Protein AF-A0A9Q0KI41-F1 (afdb_monomer)

Radius of gyration: 15.78 Å; Cα contacts (8 Å, |Δi|>4): 178; chains: 1; bounding box: 39×30×42 Å

Foldseek 3Di:
DCPDDDVVLLVVLLVLLVVLLVVLVPDPVLVVVVCVCPPPVNVVVLCVLQDPHQAAEEEEDALDDSSPDNSSSNLLSSLLVCVVVDVRHDAYEYEDPDDDVSVCVSCVVSRHHYDPDDCLLQDDCPHHYHYHYPHDDPVSVVSVD

Mean predicted aligned error: 4.42 Å

Organism: NCBI:txid273540

Secondary structure (DSSP, 8-state):
---S--HHHHHHHHHHHHHHHHHHTTSHHHHHHHHHHHSHHHHHHHHHHHTT-S-EEEEE-----TTT-HHHHHHHHHHHHHHHH-TTEEEEEE--SS--HHHHHHHHHTTEEEPSS--TT----SS-EEEE-TT--HHHHHTT-

Structure (mmCIF, N/CA/C/O backbone):
data_AF-A0A9Q0KI41-F1
#
_entry.id   AF-A0A9Q0KI41-F1
#
loop_
_atom_site.group_PDB
_atom_site.id
_atom_site.type_symbol
_atom_site.label_atom_id
_atom_site.label_alt_id
_atom_site.label_comp_id
_atom_site.label_asym_id
_atom_site.label_entity_id
_atom_site.label_seq_id
_atom_site.pdbx_PDB_ins_code
_atom_site.Cartn_x
_atom_site.Cartn_y
_atom_site.Cartn_z
_atom_site.occupancy
_atom_site.B_iso_or_equiv
_atom_site.auth_seq_id
_atom_site.auth_comp_id
_atom_site.auth_asym_id
_atom_site.auth_atom_id
_atom_site.pdbx_PDB_model_num
ATOM 1 N N . MET A 1 1 ? 5.006 -11.503 -24.859 1.00 42.69 1 MET A N 1
ATOM 2 C CA . MET A 1 1 ? 4.956 -12.619 -23.896 1.00 42.69 1 MET A CA 1
ATOM 3 C C . MET A 1 1 ? 6.276 -12.562 -23.140 1.00 42.69 1 MET A C 1
ATOM 5 O O . MET A 1 1 ? 7.266 -13.066 -23.650 1.00 42.69 1 MET A O 1
ATOM 9 N N . ASP A 1 2 ? 6.337 -11.828 -22.025 1.00 50.66 2 ASP A N 1
ATOM 10 C CA . ASP A 1 2 ? 7.549 -11.756 -21.188 1.00 50.66 2 ASP A CA 1
ATOM 11 C C . ASP A 1 2 ? 7.635 -13.045 -20.368 1.00 50.66 2 ASP A C 1
ATOM 13 O O . ASP A 1 2 ? 7.148 -13.127 -19.240 1.00 50.66 2 ASP A O 1
ATOM 17 N N . LEU A 1 3 ? 8.153 -14.096 -21.008 1.00 55.47 3 LEU A N 1
ATOM 18 C CA . LEU A 1 3 ? 8.114 -15.455 -20.469 1.00 55.47 3 LEU A CA 1
ATOM 19 C C . LEU A 1 3 ? 9.207 -15.732 -19.428 1.00 55.47 3 LEU A C 1
ATOM 21 O O . LEU A 1 3 ? 9.115 -16.719 -18.708 1.00 55.47 3 LEU A O 1
ATOM 25 N N . GLU A 1 4 ? 10.203 -14.857 -19.291 1.00 59.31 4 GLU A N 1
ATOM 26 C CA . GLU A 1 4 ? 11.257 -15.018 -18.294 1.00 59.31 4 GLU A CA 1
ATOM 27 C C . GLU A 1 4 ? 11.473 -13.731 -17.509 1.00 59.31 4 GLU A C 1
ATOM 29 O O . GLU A 1 4 ? 11.721 -12.650 -18.044 1.00 59.31 4 GLU A O 1
ATOM 34 N N . THR A 1 5 ? 11.353 -13.858 -16.194 1.00 65.31 5 THR A N 1
ATOM 35 C CA . THR A 1 5 ? 11.675 -12.786 -15.261 1.00 65.31 5 THR A CA 1
ATOM 36 C C . THR A 1 5 ? 13.188 -12.688 -15.165 1.00 65.31 5 THR A C 1
ATOM 38 O O . THR A 1 5 ? 13.827 -13.654 -14.763 1.00 65.31 5 THR A O 1
ATOM 41 N N . ASP A 1 6 ? 13.763 -11.536 -15.510 1.00 83.25 6 ASP A N 1
ATOM 42 C CA . ASP A 1 6 ? 15.186 -11.273 -15.290 1.00 83.25 6 ASP A CA 1
ATOM 43 C C . ASP A 1 6 ? 15.428 -11.088 -13.778 1.00 83.25 6 ASP A C 1
ATOM 45 O O . ASP A 1 6 ? 15.015 -10.060 -13.220 1.00 83.25 6 ASP A O 1
ATOM 49 N N . PRO A 1 7 ? 16.116 -12.025 -13.092 1.00 88.31 7 PRO A N 1
ATOM 50 C CA . PRO A 1 7 ? 16.340 -11.934 -11.650 1.00 88.31 7 PRO A CA 1
ATOM 51 C C . PRO A 1 7 ? 17.100 -10.662 -11.252 1.00 88.31 7 PRO A C 1
ATOM 53 O O . PRO A 1 7 ? 16.939 -10.150 -10.142 1.00 88.31 7 PRO A O 1
ATOM 56 N N . LYS A 1 8 ? 17.910 -10.100 -12.163 1.00 90.94 8 LYS A N 1
ATOM 57 C CA . LYS A 1 8 ? 18.613 -8.835 -11.925 1.00 90.94 8 LYS A CA 1
ATOM 58 C C . LYS A 1 8 ? 17.643 -7.658 -11.914 1.00 90.94 8 LYS A C 1
ATOM 60 O O . LYS A 1 8 ? 17.807 -6.758 -11.087 1.00 90.94 8 LYS A O 1
ATOM 65 N N . LYS A 1 9 ? 16.632 -7.648 -12.794 1.00 91.44 9 LYS A N 1
ATOM 66 C CA . LYS A 1 9 ? 15.581 -6.615 -12.789 1.00 91.44 9 LYS A CA 1
ATOM 67 C C . LYS A 1 9 ? 14.740 -6.699 -11.525 1.00 91.44 9 LYS A C 1
ATOM 69 O O . LYS A 1 9 ? 14.539 -5.669 -10.883 1.00 91.44 9 LYS A O 1
ATOM 74 N N . GLU A 1 10 ? 14.328 -7.905 -11.140 1.00 93.94 10 GLU A N 1
ATOM 75 C CA . GLU A 1 10 ? 13.566 -8.148 -9.910 1.00 93.94 10 GLU A CA 1
ATOM 76 C C . GLU A 1 10 ? 14.335 -7.634 -8.685 1.00 93.94 10 GLU A C 1
ATOM 78 O O . GLU A 1 10 ? 13.849 -6.762 -7.964 1.00 93.94 10 GLU A O 1
ATOM 83 N N . SER A 1 11 ? 15.595 -8.055 -8.526 1.00 96.19 11 SER A N 1
ATOM 84 C CA . SER A 1 11 ? 16.463 -7.609 -7.431 1.00 96.19 11 SER A CA 1
ATOM 85 C C . SER A 1 11 ? 16.648 -6.086 -7.415 1.00 96.19 11 SER A C 1
ATOM 87 O O . SER A 1 11 ? 16.494 -5.438 -6.375 1.00 96.19 11 SER A O 1
ATOM 89 N N . LYS A 1 12 ? 16.910 -5.469 -8.575 1.00 96.69 12 LYS A N 1
ATOM 90 C CA . LYS A 1 12 ? 17.059 -4.010 -8.689 1.00 96.69 12 LYS A CA 1
ATOM 91 C C . LYS A 1 12 ? 15.776 -3.278 -8.296 1.00 96.69 12 LYS A C 1
ATOM 93 O O . LYS A 1 12 ? 15.843 -2.246 -7.626 1.00 96.69 12 LYS A O 1
ATOM 98 N N . LEU A 1 13 ? 14.616 -3.787 -8.703 1.00 96.88 13 LEU A N 1
ATOM 99 C CA . LEU A 1 13 ? 13.324 -3.206 -8.359 1.00 96.88 13 LEU A CA 1
ATOM 100 C C . LEU A 1 13 ? 13.023 -3.359 -6.862 1.00 96.88 13 LEU A C 1
ATOM 102 O O . LEU A 1 13 ? 12.651 -2.372 -6.226 1.00 96.88 13 LEU A O 1
ATOM 106 N N . MET A 1 14 ? 13.292 -4.525 -6.268 1.00 97.62 14 MET A N 1
ATOM 107 C CA . MET A 1 14 ? 13.199 -4.723 -4.816 1.00 97.62 14 MET A CA 1
ATOM 108 C C . MET A 1 14 ? 14.048 -3.703 -4.051 1.00 97.62 14 MET A C 1
ATOM 110 O O . MET A 1 14 ? 13.552 -3.068 -3.120 1.00 97.62 14 MET A O 1
ATOM 114 N N . GLN A 1 15 ? 15.303 -3.482 -4.464 1.00 98.25 15 GLN A N 1
ATOM 115 C CA . GLN A 1 15 ? 16.178 -2.492 -3.825 1.00 98.25 15 GLN A CA 1
ATOM 116 C C . GLN A 1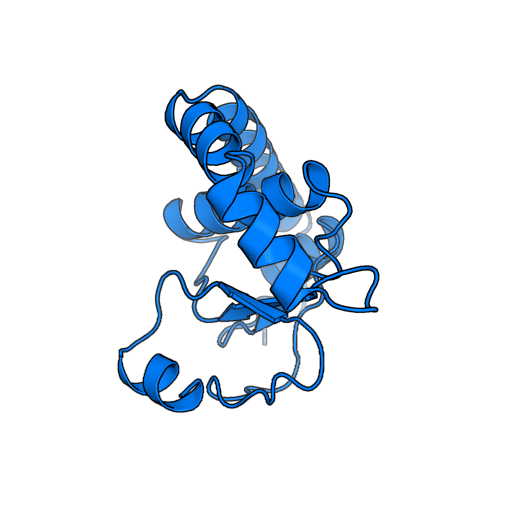 15 ? 15.621 -1.069 -3.928 1.00 98.25 15 GLN A C 1
ATOM 118 O O . GLN A 1 15 ? 15.657 -0.324 -2.947 1.00 98.25 15 GLN A O 1
ATOM 123 N N . LYS A 1 16 ? 15.044 -0.695 -5.079 1.00 98.31 16 LYS A N 1
ATOM 124 C CA . LYS A 1 16 ? 14.366 0.600 -5.231 1.00 98.31 16 LYS A CA 1
ATOM 125 C C . LYS A 1 16 ? 13.203 0.747 -4.243 1.00 98.31 16 LYS A C 1
ATOM 127 O O . LYS A 1 16 ? 13.115 1.783 -3.591 1.00 98.31 16 LYS A O 1
ATOM 132 N N . ILE A 1 17 ? 12.352 -0.273 -4.084 1.00 98.38 17 ILE A N 1
ATOM 133 C CA . ILE A 1 17 ? 11.244 -0.234 -3.110 1.00 98.38 17 ILE A CA 1
ATOM 134 C C . ILE A 1 17 ? 11.772 -0.144 -1.675 1.00 98.38 17 ILE A C 1
ATOM 136 O O . ILE A 1 17 ? 11.314 0.693 -0.902 1.00 98.38 17 ILE A O 1
ATOM 140 N N . LEU A 1 18 ? 12.774 -0.949 -1.308 1.00 98.56 18 LEU A N 1
ATOM 141 C CA . LEU A 1 18 ? 13.380 -0.897 0.027 1.00 98.56 18 LEU A CA 1
ATOM 142 C C . LEU A 1 18 ? 13.973 0.483 0.336 1.00 98.56 18 LEU A C 1
ATOM 144 O O . LEU A 1 18 ? 13.847 0.972 1.462 1.00 98.56 18 LEU A O 1
ATOM 148 N N . MET A 1 19 ? 14.586 1.127 -0.658 1.00 98.50 19 MET A N 1
ATOM 149 C CA . MET A 1 19 ? 15.086 2.492 -0.540 1.00 98.50 19 MET A CA 1
ATOM 150 C C . MET A 1 19 ? 13.943 3.497 -0.351 1.00 98.50 19 MET A C 1
ATOM 152 O O . MET A 1 19 ? 14.018 4.312 0.568 1.00 98.50 19 MET A O 1
ATOM 156 N N . CYS A 1 20 ? 12.861 3.400 -1.132 1.00 98.50 20 CYS A N 1
ATOM 157 C CA . CYS A 1 20 ? 11.663 4.224 -0.949 1.00 98.50 20 CYS A CA 1
ATOM 158 C C . CYS A 1 20 ? 11.067 4.057 0.460 1.00 98.50 20 CYS A C 1
ATOM 160 O O . CYS A 1 20 ? 10.842 5.055 1.137 1.00 98.50 20 CYS A O 1
ATOM 162 N N . ILE A 1 21 ? 10.902 2.825 0.954 1.00 98.62 21 ILE A N 1
ATOM 163 C CA . ILE A 1 21 ? 10.436 2.529 2.322 1.00 98.62 21 ILE A CA 1
ATOM 164 C C . ILE A 1 21 ? 11.343 3.190 3.368 1.00 98.62 21 ILE A C 1
ATOM 166 O O . ILE A 1 21 ? 10.856 3.818 4.311 1.00 98.62 21 ILE A O 1
ATOM 170 N N . ARG A 1 22 ? 12.667 3.040 3.227 1.00 98.50 22 ARG A N 1
ATOM 171 C CA . ARG A 1 22 ? 13.648 3.592 4.172 1.00 98.50 22 ARG A CA 1
ATOM 172 C C . ARG A 1 22 ? 13.618 5.116 4.188 1.00 98.50 22 ARG A C 1
ATOM 174 O O . ARG A 1 22 ? 13.674 5.700 5.266 1.00 98.50 22 ARG A O 1
ATOM 181 N N . ASN A 1 23 ? 13.555 5.739 3.017 1.00 98.19 23 ASN A N 1
ATOM 182 C CA . ASN A 1 23 ? 13.553 7.190 2.886 1.00 98.19 23 ASN A CA 1
ATOM 183 C C . ASN A 1 23 ? 12.235 7.770 3.392 1.00 98.19 23 ASN A C 1
ATOM 185 O O . ASN A 1 23 ? 12.259 8.670 4.225 1.00 98.19 23 ASN A O 1
ATOM 189 N N . LEU A 1 24 ? 11.100 7.192 2.985 1.00 98.00 24 LEU A N 1
ATOM 190 C CA . LEU A 1 24 ? 9.770 7.636 3.394 1.00 98.00 24 LEU A CA 1
ATOM 191 C C . LEU A 1 24 ? 9.613 7.607 4.918 1.00 98.00 24 LEU A C 1
ATOM 193 O O . LEU A 1 24 ? 9.172 8.597 5.493 1.00 98.00 24 LEU A O 1
ATOM 197 N N . LYS A 1 25 ? 10.091 6.547 5.586 1.00 97.56 25 LYS A N 1
ATOM 198 C CA . LYS A 1 25 ? 10.114 6.449 7.058 1.00 97.56 25 LYS A CA 1
ATOM 199 C C . LYS A 1 25 ? 10.807 7.618 7.763 1.00 97.56 25 LYS A C 1
ATOM 201 O O . LYS A 1 25 ? 10.501 7.865 8.920 1.00 97.56 25 LYS A O 1
ATOM 206 N N . LYS A 1 26 ? 11.759 8.289 7.112 1.00 97.75 26 LYS A N 1
ATOM 207 C CA . LYS A 1 26 ? 12.519 9.411 7.687 1.00 97.75 26 LYS A CA 1
ATOM 208 C C . LYS A 1 26 ? 11.876 10.771 7.418 1.00 97.75 26 LYS A C 1
ATOM 210 O O . LYS A 1 26 ? 12.312 11.760 7.992 1.00 97.75 26 LYS A O 1
ATOM 215 N N . THR A 1 27 ? 10.886 10.838 6.532 1.00 98.31 27 THR A N 1
ATOM 216 C CA . THR A 1 27 ? 10.257 12.107 6.146 1.00 98.31 27 THR A CA 1
ATOM 217 C C . THR A 1 27 ? 9.341 12.629 7.243 1.00 98.31 27 THR A C 1
ATOM 219 O O . THR A 1 27 ? 8.667 11.852 7.918 1.00 98.31 27 THR A O 1
ATOM 222 N N . GLU A 1 28 ? 9.254 13.950 7.386 1.00 98.31 28 GLU A N 1
ATOM 223 C CA . GLU A 1 28 ? 8.247 14.584 8.242 1.00 98.31 28 GLU A CA 1
ATOM 224 C C . GLU A 1 28 ? 6.830 14.197 7.805 1.00 98.31 28 GLU A C 1
ATOM 226 O O . GLU A 1 28 ? 6.007 13.845 8.643 1.00 98.31 28 GLU A O 1
ATOM 231 N N . PHE A 1 29 ? 6.587 14.134 6.490 1.00 97.62 29 PHE A N 1
ATOM 232 C CA . PHE A 1 29 ? 5.324 13.672 5.915 1.00 97.62 29 PHE A CA 1
ATOM 233 C C . PHE A 1 29 ? 4.841 12.356 6.536 1.00 97.62 29 PHE A C 1
ATOM 235 O O . PHE A 1 29 ? 3.702 12.276 6.983 1.00 97.62 29 PHE A O 1
ATOM 242 N N . TYR A 1 30 ? 5.699 11.332 6.600 1.00 97.94 30 TYR A N 1
ATOM 243 C CA . TYR A 1 30 ? 5.311 10.033 7.148 1.00 97.94 30 TYR A CA 1
ATOM 244 C C . TYR A 1 30 ? 4.966 10.114 8.639 1.00 97.94 30 TYR A C 1
ATOM 246 O O . TYR A 1 30 ? 3.972 9.534 9.067 1.00 97.94 30 TYR A O 1
ATOM 254 N N . HIS A 1 31 ? 5.744 10.858 9.428 1.00 98.00 31 HIS A N 1
ATOM 255 C CA . HIS A 1 31 ? 5.470 11.032 10.855 1.00 98.00 31 HIS A CA 1
ATOM 256 C C . HIS A 1 31 ? 4.164 11.799 11.091 1.00 98.00 31 HIS A C 1
ATOM 258 O O . HIS A 1 31 ? 3.328 11.360 11.879 1.00 98.00 31 HIS A O 1
ATOM 264 N N . THR A 1 32 ? 3.946 12.891 10.358 1.00 98.25 32 THR A N 1
ATOM 265 C CA . THR A 1 32 ? 2.708 13.676 10.408 1.00 98.25 32 THR A CA 1
ATOM 266 C C . THR A 1 32 ? 1.506 12.840 9.984 1.00 98.25 32 THR A C 1
ATOM 268 O O . THR A 1 32 ? 0.490 12.840 10.677 1.00 98.25 32 THR A O 1
ATOM 271 N N . PHE A 1 33 ? 1.635 12.058 8.912 1.00 96.94 33 PHE A N 1
ATOM 272 C CA . PHE A 1 33 ? 0.602 11.130 8.461 1.00 96.94 33 PHE A CA 1
ATOM 273 C C . PHE A 1 33 ? 0.236 10.117 9.557 1.00 96.94 33 PHE A C 1
ATOM 275 O O . PHE A 1 33 ? -0.941 9.930 9.859 1.00 96.94 33 PHE A O 1
ATOM 282 N N . LEU A 1 34 ? 1.226 9.496 10.210 1.00 97.06 34 LEU A N 1
ATOM 283 C CA . LEU A 1 34 ? 0.963 8.564 11.309 1.00 97.06 34 LEU A CA 1
ATOM 284 C C . LEU A 1 34 ? 0.254 9.240 12.485 1.00 97.06 34 LEU A C 1
ATOM 286 O O . LEU A 1 34 ? -0.717 8.686 12.997 1.00 97.06 34 LEU A O 1
ATOM 290 N N . ASN A 1 35 ? 0.697 10.436 12.874 1.00 97.00 35 ASN A N 1
ATOM 291 C CA . ASN A 1 35 ? 0.076 11.195 13.957 1.00 97.00 35 ASN A CA 1
ATOM 292 C C . ASN A 1 35 ? -1.393 11.518 13.650 1.00 97.00 35 ASN A C 1
ATOM 294 O O . ASN A 1 35 ? -2.240 11.402 14.530 1.00 97.00 35 ASN A O 1
ATOM 298 N N . GLN A 1 36 ? -1.710 11.865 12.400 1.00 96.56 36 GLN A N 1
ATOM 299 C CA . GLN A 1 36 ? -3.082 12.133 11.965 1.00 96.56 36 GLN A CA 1
ATOM 300 C C . GLN A 1 36 ? -3.958 10.878 11.998 1.00 96.56 36 GLN A C 1
ATOM 302 O O . GLN A 1 36 ? -5.067 10.927 12.521 1.00 96.56 36 GLN A O 1
ATOM 307 N N . ILE A 1 37 ? -3.460 9.741 11.504 1.00 95.31 37 ILE A N 1
ATOM 308 C CA . ILE A 1 37 ? -4.193 8.464 11.548 1.00 95.31 37 ILE A CA 1
ATOM 309 C C . ILE A 1 37 ? -4.426 7.998 12.993 1.00 95.31 37 ILE A C 1
ATOM 311 O O . ILE A 1 37 ? -5.451 7.389 13.296 1.00 95.31 37 ILE A O 1
ATOM 315 N N . GLN A 1 38 ? -3.488 8.289 13.895 1.00 95.06 38 GLN A N 1
ATOM 316 C CA . GLN A 1 38 ? -3.586 7.949 15.315 1.00 95.06 38 GLN A CA 1
ATOM 317 C C . GLN A 1 38 ? -4.371 8.970 16.146 1.00 95.06 38 GLN A C 1
ATOM 319 O O . GLN A 1 38 ? -4.638 8.693 17.318 1.00 95.06 38 GLN A O 1
ATOM 324 N N . ALA A 1 39 ? -4.749 10.116 15.573 1.00 96.94 39 ALA A N 1
ATOM 325 C CA . ALA A 1 39 ? -5.548 11.112 16.269 1.00 96.94 39 ALA A CA 1
ATOM 326 C C . ALA A 1 39 ? -6.875 10.477 16.730 1.00 96.94 39 ALA A C 1
ATOM 328 O O . ALA A 1 39 ? -7.490 9.761 15.932 1.00 96.94 39 ALA A O 1
ATOM 329 N N . PRO A 1 40 ? -7.330 10.707 17.980 1.00 95.25 40 PRO A N 1
ATOM 330 C CA . PRO A 1 40 ? -8.466 9.986 18.561 1.00 95.25 40 PRO A CA 1
ATOM 331 C C . PRO A 1 40 ? -9.700 9.960 17.658 1.00 95.25 40 PRO A C 1
ATOM 333 O O . PRO A 1 40 ? -10.243 8.896 17.389 1.00 95.25 40 PRO A O 1
ATOM 336 N N . GLN A 1 41 ? -10.057 11.104 17.072 1.00 95.12 41 GLN A N 1
ATOM 337 C CA . GLN A 1 41 ? -11.196 11.222 16.169 1.00 95.12 41 GLN A CA 1
ATOM 338 C C . GLN A 1 41 ? -11.072 10.320 14.931 1.00 95.12 41 GLN A C 1
ATOM 340 O O . GLN A 1 41 ? -12.034 9.659 14.550 1.00 95.12 41 GLN A O 1
ATOM 345 N N . ILE A 1 42 ? -9.883 10.234 14.328 1.00 94.19 42 ILE A N 1
ATOM 346 C CA . ILE A 1 42 ? -9.638 9.412 13.138 1.00 94.19 42 ILE A CA 1
ATOM 347 C C . ILE A 1 42 ? -9.580 7.928 13.514 1.00 94.19 42 ILE A C 1
ATOM 349 O O . ILE A 1 42 ? -10.187 7.084 12.852 1.00 94.19 42 ILE A O 1
ATOM 353 N N . LYS A 1 43 ? -8.911 7.605 14.623 1.00 93.62 43 LYS A N 1
ATOM 354 C CA . LYS A 1 43 ? -8.839 6.244 15.160 1.00 93.62 43 LYS A CA 1
ATOM 355 C C . LYS A 1 43 ? -10.224 5.692 15.521 1.00 93.62 43 LYS A C 1
ATOM 357 O O . LYS A 1 43 ? -10.496 4.517 15.267 1.00 93.62 43 LYS A O 1
ATOM 362 N N . ASP A 1 44 ? -11.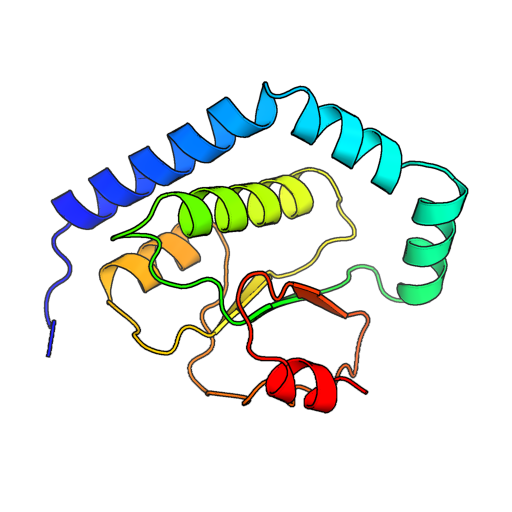108 6.523 16.063 1.00 94.50 44 ASP A N 1
ATOM 363 C CA . ASP A 1 44 ? -12.479 6.136 16.398 1.00 94.50 44 ASP A CA 1
ATOM 364 C C . ASP A 1 44 ? -13.313 5.859 15.144 1.00 94.50 44 ASP A C 1
ATOM 366 O O . ASP A 1 44 ? -14.156 4.961 15.155 1.00 94.50 44 ASP A O 1
ATOM 370 N N . HIS A 1 45 ? -13.073 6.583 14.045 1.00 94.81 45 HIS A N 1
ATOM 371 C CA . HIS A 1 45 ? -13.693 6.267 12.756 1.00 94.81 45 HIS A CA 1
ATOM 372 C C . HIS A 1 45 ? -13.238 4.904 12.234 1.00 94.81 45 HIS A C 1
ATOM 374 O O . HIS A 1 45 ? -14.084 4.097 11.850 1.00 94.81 45 HIS A O 1
ATOM 380 N N . PHE A 1 46 ? -11.936 4.602 12.288 1.00 94.25 46 PHE A N 1
ATOM 381 C CA . PHE A 1 46 ? -11.447 3.277 11.904 1.00 94.25 46 PHE A CA 1
ATOM 382 C C . PHE A 1 46 ? -12.031 2.179 12.792 1.00 94.25 46 PHE A C 1
ATOM 384 O O . PHE A 1 46 ? -12.510 1.180 12.272 1.00 94.25 46 PHE A O 1
ATOM 391 N N . SER A 1 47 ? -12.089 2.382 14.109 1.00 93.25 47 SER A N 1
ATOM 392 C CA . SER A 1 47 ? -12.690 1.412 15.036 1.00 93.25 47 SER A CA 1
ATOM 393 C C . SER A 1 47 ? -14.166 1.142 14.715 1.00 93.25 47 SER A C 1
ATOM 395 O O . SER A 1 47 ? -14.604 -0.004 14.730 1.00 93.25 47 SER A O 1
ATOM 397 N N . ARG A 1 48 ? -14.931 2.182 14.353 1.00 94.88 48 ARG A N 1
ATOM 398 C CA . ARG A 1 48 ? -16.339 2.045 13.947 1.00 94.88 48 ARG A CA 1
ATOM 399 C C . ARG A 1 48 ? -16.511 1.285 12.638 1.00 94.88 48 ARG A C 1
ATOM 401 O O . ARG A 1 48 ? -17.373 0.419 12.564 1.00 94.88 48 ARG A O 1
ATOM 408 N N . VAL A 1 49 ? -15.705 1.603 11.624 1.00 94.06 49 VAL A N 1
ATOM 409 C CA . VAL A 1 49 ? -15.737 0.894 10.333 1.00 94.06 49 VAL A CA 1
ATOM 410 C C . VAL A 1 49 ? -15.296 -0.558 10.505 1.00 94.06 49 VAL A C 1
ATOM 412 O O . VAL A 1 49 ? -15.821 -1.434 9.829 1.00 94.06 49 VAL A O 1
ATOM 415 N N . LEU A 1 50 ? -14.352 -0.821 11.412 1.00 95.25 50 LEU A N 1
ATOM 416 C CA . LEU A 1 50 ? -13.860 -2.164 11.695 1.00 95.25 50 LEU A CA 1
ATOM 417 C C . LEU A 1 50 ? -14.951 -3.032 12.340 1.00 95.25 50 LEU A C 1
ATOM 419 O O . LEU A 1 50 ? -15.076 -4.209 12.011 1.00 95.25 50 LEU A O 1
ATOM 423 N N . GLY A 1 51 ? -15.780 -2.447 13.209 1.00 93.12 51 GLY A N 1
ATOM 424 C CA . GLY A 1 51 ? -16.901 -3.144 13.833 1.00 93.12 51 GLY A CA 1
ATOM 425 C C . GLY A 1 51 ? -16.430 -4.357 14.638 1.00 93.12 51 GLY A C 1
ATOM 426 O O . GLY A 1 51 ? -15.569 -4.235 15.506 1.00 93.12 51 GLY A O 1
ATOM 427 N N . SER A 1 52 ? -17.002 -5.528 14.352 1.00 93.31 52 SER A N 1
ATOM 428 C CA . SER A 1 52 ? -16.609 -6.808 14.959 1.00 93.31 52 SER A CA 1
ATOM 429 C C . SER A 1 52 ? -15.432 -7.495 14.262 1.00 93.31 52 SER A C 1
ATOM 431 O O . SER A 1 52 ? -14.956 -8.521 14.746 1.00 93.31 52 SER A O 1
ATOM 433 N N . GLU A 1 53 ? -14.986 -6.983 13.115 1.00 95.31 53 GLU A N 1
ATOM 434 C CA . GLU A 1 53 ? -13.863 -7.563 12.383 1.00 95.31 53 GLU A CA 1
ATOM 435 C C . GLU A 1 53 ? -12.536 -7.244 13.073 1.00 95.31 53 GLU A C 1
ATOM 437 O O . GLU A 1 53 ? -12.397 -6.275 13.813 1.00 95.31 53 GLU A O 1
ATOM 442 N N . SER A 1 54 ? -11.517 -8.061 12.819 1.00 92.19 54 SER A N 1
ATOM 443 C CA . SER A 1 54 ? -10.177 -7.809 13.372 1.00 92.19 54 SER A CA 1
ATOM 444 C C . SER A 1 54 ? -9.312 -6.946 12.456 1.00 92.19 54 SER A C 1
ATOM 446 O O . SER A 1 54 ? -8.388 -6.278 12.925 1.00 92.19 54 SER A O 1
ATOM 448 N N . LYS A 1 55 ? -9.576 -6.971 11.141 1.00 96.44 55 LYS A N 1
ATOM 449 C CA . LYS A 1 55 ? -8.742 -6.317 10.127 1.00 96.44 55 LYS A CA 1
ATOM 450 C C . LYS A 1 55 ? -9.561 -5.762 8.966 1.00 96.44 55 LYS A C 1
ATOM 452 O O . LYS A 1 55 ? -10.504 -6.396 8.504 1.00 96.44 55 LYS A O 1
ATOM 457 N N . MET A 1 56 ? -9.123 -4.624 8.433 1.00 96.56 56 MET A N 1
ATOM 458 C CA . MET A 1 56 ? -9.580 -4.086 7.155 1.00 96.56 56 MET A CA 1
ATOM 459 C C . MET A 1 56 ? -8.642 -4.524 6.046 1.00 96.56 56 MET A C 1
ATOM 461 O O . MET A 1 56 ? -7.440 -4.270 6.116 1.00 96.56 56 MET A O 1
ATOM 465 N N . GLN A 1 57 ? -9.171 -5.131 4.992 1.00 96.50 57 GLN A N 1
ATOM 466 C CA . GLN A 1 57 ? -8.358 -5.353 3.797 1.00 96.50 57 GLN A CA 1
ATOM 467 C C . GLN A 1 57 ? -8.071 -4.018 3.099 1.00 96.50 57 GLN A C 1
ATOM 469 O O . GLN A 1 57 ? -8.880 -3.094 3.158 1.00 96.50 57 GLN A O 1
ATOM 474 N N . MET A 1 58 ? -6.948 -3.927 2.397 1.00 97.88 58 MET A N 1
ATOM 475 C CA . MET A 1 58 ? -6.635 -2.802 1.525 1.00 97.88 58 MET A CA 1
ATOM 476 C C . MET A 1 58 ? -6.669 -3.268 0.076 1.00 97.88 58 MET A C 1
ATOM 478 O O . MET A 1 58 ? -6.052 -4.268 -0.275 1.00 97.88 58 MET A O 1
ATOM 482 N N . VAL A 1 59 ? -7.368 -2.530 -0.774 1.00 96.81 59 VAL A N 1
ATOM 483 C CA . VAL A 1 59 ? -7.467 -2.795 -2.206 1.00 96.81 59 VAL A CA 1
ATOM 484 C C . VAL A 1 59 ? -6.888 -1.607 -2.944 1.00 96.81 59 VAL A C 1
ATOM 486 O O . VAL A 1 59 ? -7.328 -0.476 -2.748 1.00 96.81 59 VAL A O 1
ATOM 489 N N . ILE A 1 60 ? -5.877 -1.861 -3.765 1.00 95.56 60 ILE A N 1
ATOM 490 C CA . ILE A 1 60 ? -5.154 -0.838 -4.501 1.00 95.56 60 ILE A CA 1
ATOM 491 C C . ILE A 1 60 ? -5.522 -0.926 -5.978 1.00 95.56 60 ILE A C 1
ATOM 493 O O . ILE A 1 60 ? -5.227 -1.921 -6.645 1.00 95.56 60 ILE A O 1
ATOM 497 N N . TYR A 1 61 ? -6.104 0.157 -6.489 1.00 93.31 61 TYR A N 1
ATOM 498 C CA . TYR A 1 61 ? -6.339 0.359 -7.917 1.00 93.31 61 TYR A CA 1
ATOM 499 C C . TYR A 1 61 ? -5.521 1.540 -8.425 1.00 93.31 61 TYR A C 1
ATOM 501 O O . TYR A 1 61 ? -5.323 2.531 -7.725 1.00 93.31 61 TYR A O 1
ATOM 509 N N . GLY A 1 62 ? -5.045 1.452 -9.666 1.00 89.88 62 GLY A N 1
ATOM 510 C CA . GLY A 1 62 ? -4.349 2.573 -10.298 1.00 89.88 62 GLY A CA 1
ATOM 511 C C . GLY A 1 62 ? -3.012 2.905 -9.635 1.00 89.88 62 GLY A C 1
ATOM 512 O O . GLY A 1 62 ? -2.635 4.070 -9.559 1.00 89.88 62 GLY A O 1
ATOM 513 N N . ILE A 1 63 ? -2.272 1.904 -9.141 1.00 91.00 63 ILE A N 1
ATOM 514 C CA . ILE A 1 63 ? -0.926 2.169 -8.620 1.00 91.00 63 ILE A CA 1
ATOM 515 C C . ILE A 1 63 ? 0.020 2.587 -9.745 1.00 91.00 63 ILE A C 1
ATOM 517 O O . ILE A 1 63 ? 0.757 3.549 -9.576 1.00 91.00 63 ILE A O 1
ATOM 521 N N . GLY A 1 64 ? -0.074 1.951 -10.920 1.00 89.69 64 GLY A N 1
ATOM 522 C CA . GLY A 1 64 ? 0.777 2.147 -12.104 1.00 89.69 64 GLY A CA 1
ATOM 523 C C . GLY A 1 64 ? 2.175 1.513 -11.980 1.00 89.69 64 GLY A C 1
ATOM 524 O O . GLY A 1 64 ? 2.485 0.920 -10.953 1.00 89.69 64 GLY A O 1
ATOM 525 N N . SER A 1 65 ? 3.023 1.635 -13.014 1.00 91.94 65 SER A N 1
ATOM 526 C CA . SER A 1 65 ? 4.295 0.880 -13.078 1.00 91.94 65 SER A CA 1
ATOM 527 C C . SER A 1 65 ? 5.317 1.318 -12.022 1.00 91.94 65 SER A C 1
ATOM 529 O O . SER A 1 65 ? 5.878 2.419 -12.104 1.00 91.94 65 SER A O 1
ATOM 531 N N . ILE A 1 66 ? 5.592 0.431 -11.064 1.00 94.00 66 ILE A N 1
ATOM 532 C CA . ILE A 1 66 ? 6.657 0.546 -10.062 1.00 94.00 66 ILE A CA 1
ATOM 533 C C . ILE A 1 66 ? 8.044 0.347 -10.683 1.00 94.00 66 ILE A C 1
ATOM 535 O O . ILE A 1 66 ? 9.030 0.858 -10.146 1.00 94.00 66 ILE A O 1
ATOM 539 N N . GLU A 1 67 ? 8.153 -0.345 -11.816 1.00 92.81 67 GLU A N 1
ATOM 540 C CA . GLU A 1 67 ? 9.411 -0.486 -12.547 1.00 92.81 67 GLU A CA 1
ATOM 541 C C . GLU A 1 67 ? 9.832 0.849 -13.176 1.00 92.81 67 GLU A C 1
ATOM 543 O O . GLU A 1 67 ? 10.957 1.325 -12.952 1.00 92.81 67 GLU A O 1
ATOM 548 N N . SER A 1 68 ? 8.908 1.498 -13.887 1.00 91.94 68 SER A N 1
ATOM 549 C CA . SER A 1 68 ? 9.197 2.699 -14.671 1.00 91.94 68 SER A CA 1
ATOM 550 C C . SER A 1 68 ? 9.297 3.969 -13.822 1.00 91.94 68 SER A C 1
ATOM 552 O O . SER A 1 68 ? 10.219 4.759 -14.016 1.00 91.94 68 SER A O 1
ATOM 554 N N . TYR A 1 69 ? 8.417 4.169 -12.834 1.00 93.81 69 TYR A N 1
ATOM 555 C CA . TYR A 1 69 ? 8.241 5.488 -12.204 1.00 93.81 69 TYR A CA 1
ATOM 556 C C . TYR A 1 69 ? 8.442 5.482 -10.688 1.00 93.81 69 TYR A C 1
ATOM 558 O O . TYR A 1 69 ? 8.210 4.489 -10.011 1.00 93.81 69 TYR A O 1
ATOM 566 N N . GLU A 1 70 ? 8.888 6.607 -10.129 1.00 95.56 70 GLU A N 1
ATOM 567 C CA . GLU A 1 70 ? 9.093 6.747 -8.681 1.00 95.56 70 GLU A CA 1
ATOM 568 C C . GLU A 1 70 ? 7.796 6.921 -7.874 1.00 95.56 70 GLU A C 1
ATOM 570 O O . GLU A 1 70 ? 7.665 6.229 -6.863 1.00 95.56 70 GLU A O 1
ATOM 575 N N . PRO A 1 71 ? 6.809 7.739 -8.293 1.00 95.75 71 PRO A N 1
ATOM 576 C CA . PRO A 1 71 ? 5.558 7.889 -7.546 1.00 95.75 71 PRO A CA 1
ATOM 577 C C . PRO A 1 71 ? 4.849 6.564 -7.190 1.00 95.75 71 PRO A C 1
ATOM 579 O O . PRO A 1 71 ? 4.560 6.373 -6.009 1.00 95.75 71 PRO A O 1
ATOM 582 N N . PRO A 1 72 ? 4.639 5.599 -8.113 1.00 95.38 72 PRO A N 1
ATOM 583 C CA . PRO A 1 72 ? 4.101 4.275 -7.762 1.00 95.38 72 PRO A CA 1
ATOM 584 C C . PRO A 1 72 ? 4.933 3.523 -6.719 1.00 95.38 72 PRO A C 1
ATOM 586 O O . PRO A 1 72 ? 4.374 2.864 -5.844 1.00 95.38 72 PRO A O 1
ATOM 589 N N . ARG A 1 73 ? 6.269 3.638 -6.761 1.00 97.19 73 ARG A N 1
ATOM 590 C CA . ARG A 1 73 ? 7.145 3.019 -5.754 1.00 97.19 73 ARG A CA 1
ATOM 591 C C . ARG A 1 73 ? 6.938 3.635 -4.376 1.00 97.19 73 ARG A C 1
ATOM 593 O O . ARG A 1 73 ? 6.889 2.902 -3.389 1.00 97.19 73 ARG A O 1
ATOM 600 N N . LEU A 1 74 ? 6.795 4.958 -4.296 1.00 97.44 74 LEU A N 1
ATOM 601 C CA . LEU A 1 74 ? 6.498 5.663 -3.045 1.00 97.44 74 LEU A CA 1
ATOM 602 C C . LEU A 1 74 ? 5.098 5.316 -2.519 1.00 97.44 74 LEU A C 1
ATOM 604 O O . LEU A 1 74 ? 4.952 5.049 -1.329 1.00 97.44 74 LEU A O 1
ATOM 608 N N . GLN A 1 75 ? 4.096 5.246 -3.397 1.00 96.69 75 GLN A N 1
ATOM 609 C CA . GLN A 1 75 ? 2.721 4.860 -3.055 1.00 96.69 75 GLN A CA 1
ATOM 610 C C . GLN A 1 75 ? 2.654 3.427 -2.510 1.00 96.69 75 GLN A C 1
ATOM 612 O O . GLN A 1 75 ? 2.080 3.204 -1.445 1.00 96.69 75 GLN A O 1
ATOM 617 N N . LEU A 1 76 ? 3.316 2.46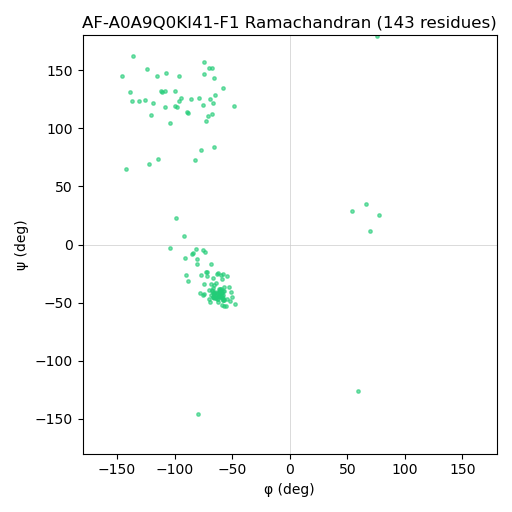9 -3.174 1.00 97.50 76 LEU A N 1
ATOM 618 C CA . LEU A 1 76 ? 3.440 1.096 -2.675 1.00 97.50 76 LEU A CA 1
ATOM 619 C C . LEU A 1 76 ? 4.160 1.068 -1.322 1.00 97.50 76 LEU A C 1
ATOM 621 O O . LEU A 1 76 ? 3.719 0.408 -0.384 1.00 97.50 76 LEU A O 1
ATOM 625 N N . SER A 1 77 ? 5.261 1.814 -1.208 1.00 98.38 77 SER A N 1
ATOM 626 C CA . SER A 1 77 ? 6.037 1.899 0.031 1.00 98.38 77 SER A CA 1
ATOM 627 C C . SER A 1 77 ? 5.191 2.419 1.193 1.00 98.38 77 SER A C 1
ATOM 629 O O . SER A 1 77 ? 5.279 1.872 2.290 1.00 98.38 77 SER A O 1
ATOM 631 N N . LEU A 1 78 ? 4.345 3.428 0.964 1.00 98.00 78 LEU A N 1
ATOM 632 C CA . LEU A 1 78 ? 3.421 3.948 1.970 1.00 98.00 78 LEU A CA 1
ATOM 633 C C . LEU A 1 78 ? 2.402 2.884 2.400 1.00 98.00 78 LEU A C 1
ATOM 635 O O . LEU A 1 78 ? 2.236 2.670 3.598 1.00 98.00 78 LEU A O 1
ATOM 639 N N . ALA A 1 79 ? 1.780 2.171 1.455 1.00 98.06 79 ALA A N 1
ATOM 640 C CA . ALA A 1 79 ? 0.835 1.092 1.761 1.00 98.06 79 ALA A CA 1
ATOM 641 C C . ALA A 1 79 ? 1.478 -0.019 2.614 1.00 98.06 79 ALA A C 1
ATOM 643 O O . ALA A 1 79 ? 0.922 -0.438 3.631 1.00 98.06 79 ALA A O 1
ATOM 644 N N . ILE A 1 80 ? 2.702 -0.434 2.263 1.00 98.38 80 ILE A N 1
ATOM 645 C CA . ILE A 1 80 ? 3.482 -1.410 3.039 1.00 98.38 80 ILE A CA 1
ATOM 646 C C . ILE A 1 80 ? 3.778 -0.882 4.450 1.00 98.38 80 ILE A C 1
ATOM 648 O O . ILE A 1 80 ? 3.689 -1.627 5.427 1.00 98.38 80 ILE A O 1
ATOM 652 N N . LEU A 1 81 ? 4.147 0.395 4.583 1.00 98.44 81 LEU A N 1
ATOM 653 C CA . LEU A 1 81 ? 4.419 1.010 5.883 1.00 98.44 81 LEU A CA 1
ATOM 654 C C . LEU A 1 81 ? 3.172 1.089 6.765 1.00 98.44 81 LEU A C 1
ATOM 656 O O . LEU A 1 81 ? 3.265 0.782 7.951 1.00 98.44 81 LEU A O 1
ATOM 660 N N . ILE A 1 82 ? 2.023 1.433 6.185 1.00 97.25 82 ILE A N 1
ATOM 661 C CA . ILE A 1 82 ? 0.720 1.445 6.858 1.00 97.25 82 ILE A CA 1
ATOM 662 C C . ILE A 1 82 ? 0.396 0.050 7.399 1.00 97.25 82 ILE A C 1
ATOM 664 O O . ILE A 1 82 ? 0.180 -0.090 8.602 1.00 97.25 82 ILE A O 1
ATOM 668 N N . LYS A 1 83 ? 0.480 -0.993 6.558 1.00 97.56 83 LYS A N 1
ATOM 669 C CA . LYS A 1 83 ? 0.267 -2.391 6.981 1.00 97.56 83 LYS A CA 1
ATOM 670 C C . LYS A 1 83 ? 1.203 -2.814 8.112 1.00 97.56 83 LYS A C 1
ATOM 672 O O . LYS A 1 83 ? 0.791 -3.501 9.036 1.00 97.56 83 LYS A O 1
ATOM 677 N N . ARG A 1 84 ? 2.471 -2.398 8.064 1.00 97.12 84 ARG A N 1
ATOM 678 C CA . ARG A 1 84 ? 3.455 -2.711 9.116 1.00 97.12 84 ARG A CA 1
ATOM 679 C C . ARG A 1 84 ? 3.220 -1.946 10.417 1.00 97.12 84 ARG A C 1
ATOM 681 O O . ARG A 1 84 ? 3.673 -2.401 11.461 1.00 97.12 84 ARG A O 1
ATOM 688 N N . LYS A 1 85 ? 2.608 -0.761 10.357 1.00 97.38 85 LYS A N 1
ATOM 689 C CA . LYS A 1 85 ? 2.400 0.108 11.522 1.00 97.38 85 LYS A CA 1
ATOM 690 C C . LYS A 1 85 ? 1.096 -0.195 12.254 1.00 97.38 85 LYS A C 1
ATOM 692 O O . LYS A 1 85 ? 1.037 -0.000 13.465 1.00 97.38 85 LYS A O 1
ATOM 697 N N . PHE A 1 86 ? 0.072 -0.631 11.531 1.00 96.25 86 PHE A N 1
ATOM 698 C CA . PHE A 1 86 ? -1.278 -0.788 12.049 1.00 96.25 86 PHE A CA 1
ATOM 699 C C . PHE A 1 86 ? -1.746 -2.234 11.912 1.00 96.25 86 PHE A C 1
ATOM 701 O O . PHE A 1 86 ? -2.003 -2.706 10.811 1.00 96.25 86 PHE A O 1
ATOM 708 N N . GLU A 1 87 ? -1.902 -2.925 13.040 1.00 94.62 87 GLU A N 1
ATOM 709 C CA . GLU A 1 87 ? -2.298 -4.344 13.076 1.00 94.62 87 GLU A CA 1
ATOM 710 C C . GLU A 1 87 ? -3.695 -4.604 12.496 1.00 94.62 87 GLU A C 1
ATOM 712 O O . GLU A 1 87 ? -3.971 -5.697 11.999 1.00 94.62 87 GLU A O 1
ATOM 717 N N . TRP A 1 88 ? -4.553 -3.582 12.519 1.00 95.81 88 TRP A N 1
ATOM 718 C CA . TRP A 1 88 ? -5.892 -3.602 11.936 1.00 95.81 88 TRP A CA 1
ATOM 719 C C . TRP A 1 88 ? -5.882 -3.483 10.405 1.00 95.81 88 TRP A C 1
ATOM 721 O O . TRP A 1 88 ? -6.934 -3.599 9.784 1.00 95.81 88 TRP A O 1
ATOM 731 N N . ILE A 1 89 ? -4.726 -3.284 9.766 1.00 97.19 89 ILE A N 1
ATOM 732 C CA . ILE A 1 89 ? -4.592 -3.376 8.310 1.00 97.19 89 ILE A CA 1
ATOM 733 C C . ILE A 1 89 ? -4.289 -4.829 7.940 1.00 97.19 89 ILE A C 1
ATOM 735 O O . ILE A 1 89 ? -3.230 -5.384 8.239 1.00 97.19 89 ILE A O 1
ATOM 739 N N . GLY A 1 90 ? -5.250 -5.445 7.266 1.00 96.81 90 GLY A N 1
ATOM 740 C CA . GLY A 1 90 ? -5.186 -6.797 6.740 1.00 96.81 90 GLY A CA 1
ATOM 741 C C . GLY A 1 90 ? -4.418 -6.890 5.431 1.00 96.81 90 GLY A C 1
ATOM 742 O O . GLY A 1 90 ? -3.401 -6.225 5.215 1.00 96.81 90 GLY A O 1
ATOM 743 N N . ASP A 1 91 ? -4.864 -7.801 4.578 1.00 96.94 91 ASP A N 1
ATOM 744 C CA . ASP A 1 91 ? -4.210 -8.104 3.310 1.00 96.94 91 ASP A CA 1
ATOM 745 C C . ASP A 1 91 ? -4.267 -6.924 2.345 1.00 96.94 91 ASP A C 1
ATOM 747 O O . ASP A 1 91 ? -5.257 -6.195 2.299 1.00 96.94 91 ASP A O 1
ATOM 751 N N . ILE A 1 92 ? -3.183 -6.740 1.589 1.00 98.12 92 ILE A N 1
ATOM 752 C CA . ILE A 1 92 ? -3.119 -5.752 0.513 1.00 98.12 92 ILE A CA 1
ATOM 753 C C . ILE A 1 92 ? -3.351 -6.506 -0.788 1.00 98.12 92 ILE A C 1
ATOM 755 O O . ILE A 1 92 ? -2.569 -7.386 -1.135 1.00 98.12 92 ILE A O 1
ATOM 759 N N . MET A 1 93 ? -4.408 -6.151 -1.501 1.00 96.50 93 MET A N 1
ATOM 760 C CA . MET A 1 93 ? -4.738 -6.670 -2.820 1.00 96.50 93 MET A CA 1
ATOM 761 C C . MET A 1 93 ? -4.486 -5.587 -3.863 1.00 96.50 93 MET A C 1
ATOM 763 O O . MET A 1 93 ? -4.904 -4.450 -3.672 1.00 96.50 93 MET A O 1
ATOM 767 N N . ILE A 1 94 ? -3.802 -5.915 -4.955 1.00 94.62 94 ILE A N 1
ATOM 768 C CA . ILE A 1 94 ? -3.410 -4.952 -5.988 1.00 94.62 94 ILE A CA 1
ATOM 769 C C . ILE A 1 94 ? -3.909 -5.450 -7.332 1.00 94.62 94 ILE A C 1
ATOM 771 O O . ILE A 1 94 ? -3.550 -6.546 -7.752 1.00 94.62 94 ILE A O 1
ATOM 775 N N . PHE A 1 95 ? -4.686 -4.630 -8.031 1.00 89.81 95 PHE A N 1
ATOM 776 C CA . PHE A 1 95 ? -4.932 -4.848 -9.450 1.00 89.81 95 PHE A CA 1
ATOM 777 C C . PHE A 1 95 ? -4.026 -3.937 -10.278 1.00 89.81 95 PHE A C 1
ATOM 779 O O . PHE A 1 95 ? -3.940 -2.727 -10.040 1.00 89.81 95 PHE A O 1
ATOM 786 N N . TYR A 1 96 ? -3.365 -4.517 -11.277 1.00 77.50 96 TYR A N 1
ATOM 787 C CA . TYR A 1 96 ? -2.521 -3.785 -12.205 1.00 77.50 96 TYR A CA 1
ATOM 788 C C . TYR A 1 96 ? -2.756 -4.283 -13.633 1.00 77.50 96 TYR A C 1
ATOM 790 O O . TYR A 1 96 ? -2.635 -5.467 -13.912 1.00 77.50 96 TYR A O 1
ATOM 798 N N . LEU A 1 97 ? -3.127 -3.368 -14.535 1.00 69.62 97 LEU A N 1
ATOM 799 C CA . LEU A 1 97 ? -3.593 -3.697 -15.888 1.00 69.62 97 LEU A CA 1
ATOM 800 C C . LEU A 1 97 ? -2.500 -4.319 -16.774 1.00 69.62 97 LEU A C 1
ATOM 802 O O . LEU A 1 97 ? -2.801 -5.093 -17.676 1.00 69.62 97 LEU A O 1
ATOM 806 N N . VAL A 1 98 ? -1.236 -3.978 -16.519 1.00 70.00 98 VAL A N 1
ATOM 807 C CA . VAL A 1 98 ? -0.081 -4.433 -17.301 1.00 70.00 98 VAL A CA 1
ATOM 808 C C . VAL A 1 98 ? 0.780 -5.307 -16.400 1.00 70.00 98 VAL A C 1
ATOM 810 O O . VAL A 1 98 ? 1.809 -4.866 -15.917 1.00 70.00 98 VAL A O 1
ATOM 813 N N . LEU A 1 99 ? 0.341 -6.530 -16.101 1.00 62.50 99 LEU A N 1
ATOM 814 C CA . LEU A 1 99 ? 1.086 -7.441 -15.224 1.00 62.50 99 LEU A CA 1
ATOM 815 C C . LEU A 1 99 ? 2.418 -7.867 -15.860 1.00 62.50 99 LEU A C 1
ATOM 817 O O . LEU A 1 99 ? 2.527 -8.935 -16.458 1.00 62.50 99 LEU A O 1
ATOM 821 N N . ALA A 1 100 ? 3.453 -7.042 -15.707 1.00 75.62 100 ALA A N 1
ATOM 822 C CA . ALA A 1 100 ? 4.820 -7.482 -15.901 1.00 75.62 100 ALA A CA 1
ATOM 823 C C . ALA A 1 100 ? 5.136 -8.527 -14.819 1.00 75.62 100 ALA A C 1
ATOM 825 O O . ALA A 1 100 ? 4.927 -8.291 -13.622 1.00 75.62 100 ALA A O 1
ATOM 826 N N . THR A 1 101 ? 5.649 -9.688 -15.231 1.00 84.62 101 THR A N 1
ATOM 827 C CA . THR A 1 101 ? 5.992 -10.804 -14.331 1.00 84.62 101 THR A CA 1
ATOM 828 C C . THR A 1 101 ? 6.914 -10.345 -13.195 1.00 84.62 101 THR A C 1
ATOM 830 O O . THR A 1 101 ? 6.749 -10.757 -12.049 1.00 84.62 101 THR A O 1
ATOM 833 N N . THR A 1 102 ? 7.836 -9.421 -13.489 1.00 90.25 102 THR A N 1
ATOM 834 C CA . THR A 1 102 ? 8.755 -8.820 -12.512 1.00 90.25 102 THR A CA 1
ATOM 835 C C . THR A 1 102 ? 8.019 -8.041 -11.424 1.00 90.25 102 THR A C 1
ATOM 837 O O . THR A 1 102 ? 8.282 -8.238 -10.242 1.00 90.25 102 THR A O 1
ATOM 840 N N . GLU A 1 103 ? 7.090 -7.156 -11.794 1.00 91.81 103 GLU A N 1
ATOM 841 C CA . GLU A 1 103 ? 6.360 -6.331 -10.823 1.00 91.81 103 GLU A CA 1
ATOM 842 C C . GLU A 1 103 ? 5.443 -7.190 -9.955 1.00 91.81 103 GLU A C 1
ATOM 844 O O . GLU A 1 103 ? 5.399 -6.994 -8.744 1.00 91.81 103 GLU A O 1
ATOM 849 N N . THR A 1 104 ? 4.800 -8.195 -10.559 1.00 91.81 104 THR A N 1
ATOM 850 C CA . THR A 1 104 ? 3.965 -9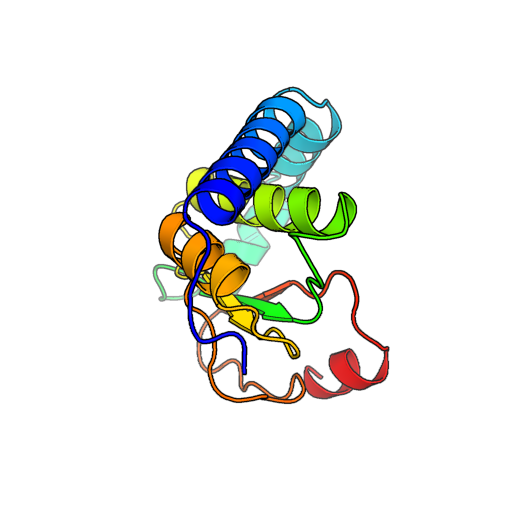.182 -9.856 1.00 91.81 104 THR A CA 1
ATOM 851 C C . THR A 1 104 ? 4.747 -9.868 -8.739 1.00 91.81 104 THR A C 1
ATOM 853 O O . THR A 1 104 ? 4.345 -9.799 -7.579 1.00 91.81 104 THR A O 1
ATOM 856 N N . ARG A 1 105 ? 5.923 -10.427 -9.055 1.00 93.00 105 ARG A N 1
ATOM 857 C CA . ARG A 1 105 ? 6.785 -11.068 -8.052 1.00 93.00 105 ARG A CA 1
ATOM 858 C C . ARG A 1 105 ? 7.257 -10.104 -6.976 1.00 93.00 105 ARG A C 1
ATOM 860 O O . ARG A 1 105 ? 7.314 -10.470 -5.806 1.00 93.00 105 ARG A O 1
ATOM 867 N N . VAL A 1 106 ? 7.567 -8.860 -7.341 1.00 95.38 106 VAL A N 1
ATOM 868 C CA . VAL A 1 106 ? 7.955 -7.848 -6.353 1.00 95.38 106 VAL A CA 1
ATOM 869 C C . VAL A 1 106 ? 6.789 -7.511 -5.420 1.00 95.38 106 VAL A C 1
ATOM 871 O O . VAL A 1 106 ? 7.007 -7.419 -4.213 1.00 95.38 106 VAL A O 1
ATOM 874 N N . PHE A 1 107 ? 5.560 -7.361 -5.924 1.00 95.81 107 PHE A N 1
ATOM 875 C CA . PHE A 1 107 ? 4.380 -7.163 -5.074 1.00 95.81 107 PHE A CA 1
ATOM 876 C C . PHE A 1 107 ? 4.206 -8.323 -4.084 1.00 95.81 107 PHE A C 1
ATOM 878 O O . PHE A 1 107 ? 4.064 -8.088 -2.881 1.00 95.81 107 PHE A O 1
ATOM 885 N N . GLU A 1 108 ? 4.289 -9.560 -4.573 1.00 95.38 108 GLU A N 1
ATOM 886 C CA . GLU A 1 108 ? 4.172 -10.776 -3.761 1.00 95.38 108 GLU A CA 1
ATOM 887 C C . GLU A 1 108 ? 5.288 -10.886 -2.714 1.00 95.38 108 GLU A C 1
ATOM 889 O O . GLU A 1 108 ? 5.015 -11.169 -1.547 1.00 95.38 108 GLU A O 1
ATOM 894 N N . ALA A 1 109 ? 6.530 -10.553 -3.076 1.00 96.75 109 ALA A N 1
ATOM 895 C CA . ALA A 1 109 ? 7.667 -10.528 -2.154 1.00 96.75 109 ALA A CA 1
ATOM 896 C C . AL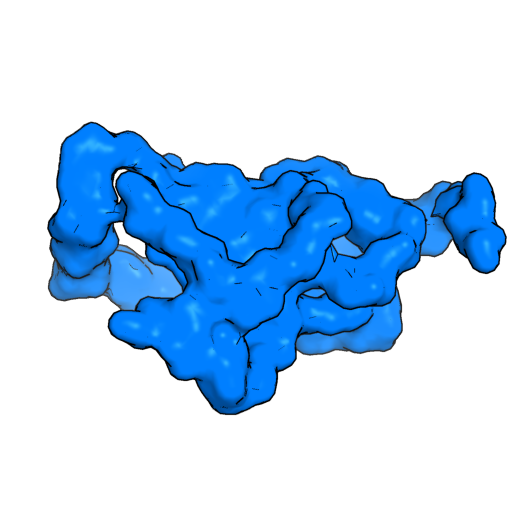A A 1 109 ? 7.495 -9.509 -1.009 1.00 96.75 109 ALA A C 1
ATOM 898 O O . ALA A 1 109 ? 8.080 -9.669 0.064 1.00 96.75 109 ALA A O 1
ATOM 899 N N . PHE A 1 110 ? 6.679 -8.468 -1.205 1.00 97.38 110 PHE A N 1
ATOM 900 C CA . PHE A 1 110 ? 6.293 -7.521 -0.154 1.00 97.38 110 PHE A CA 1
ATOM 901 C C . PHE A 1 110 ? 4.995 -7.899 0.580 1.00 97.38 110 PHE A C 1
ATOM 903 O O . PHE A 1 110 ?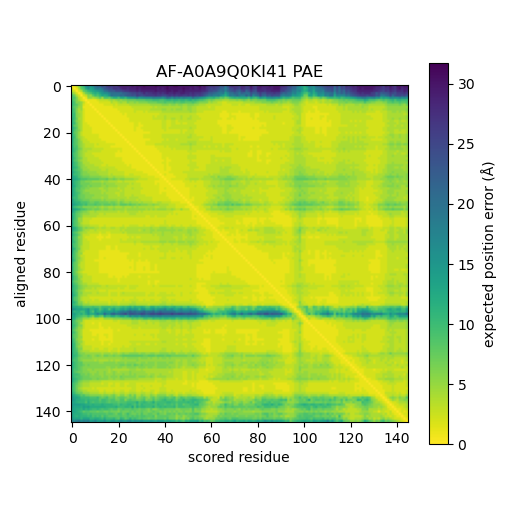 4.524 -7.122 1.416 1.00 97.38 110 PHE A O 1
ATOM 910 N N . GLY A 1 111 ? 4.440 -9.087 0.324 1.00 96.94 111 GLY A N 1
ATOM 911 C CA . GLY A 1 111 ? 3.237 -9.605 0.978 1.00 96.94 111 GLY A CA 1
ATOM 912 C C . GLY A 1 111 ? 1.935 -9.007 0.443 1.00 96.94 111 GLY A C 1
ATOM 913 O O . GLY A 1 111 ? 0.956 -8.924 1.186 1.00 96.94 111 GLY A O 1
ATOM 914 N N . CYS A 1 112 ? 1.934 -8.536 -0.807 1.00 97.19 112 CYS A N 1
ATOM 915 C CA . CYS A 1 112 ? 0.726 -8.104 -1.505 1.00 97.19 112 CYS A CA 1
ATOM 916 C C . CYS A 1 112 ? 0.192 -9.240 -2.386 1.00 97.19 112 CYS A C 1
ATOM 918 O O . CYS A 1 112 ? 0.965 -9.978 -2.988 1.00 97.19 112 CYS A O 1
ATOM 920 N N . HIS A 1 113 ? -1.127 -9.343 -2.511 1.00 95.56 113 HIS A N 1
ATOM 921 C CA . HIS A 1 113 ? -1.784 -10.277 -3.420 1.00 95.56 113 HIS A CA 1
ATOM 922 C C . HIS A 1 113 ? -2.144 -9.571 -4.719 1.00 95.56 113 HIS A C 1
ATOM 924 O O . HIS A 1 113 ? -2.859 -8.567 -4.709 1.00 95.56 113 HIS A O 1
ATOM 930 N N . VAL A 1 114 ? -1.672 -10.097 -5.842 1.00 93.38 114 VAL A N 1
ATOM 931 C CA . VAL A 1 114 ? -1.999 -9.545 -7.155 1.00 93.38 114 VAL A CA 1
ATOM 932 C C . VAL A 1 114 ? -3.318 -10.137 -7.639 1.00 93.38 114 VAL A C 1
ATOM 934 O O . VAL A 1 114 ? -3.500 -11.352 -7.684 1.00 93.38 114 VAL A O 1
ATOM 937 N N . LEU A 1 115 ? -4.265 -9.265 -7.972 1.00 92.19 115 LEU A N 1
ATOM 938 C CA . LEU A 1 115 ? -5.569 -9.648 -8.493 1.00 92.19 115 LEU A CA 1
ATOM 939 C C . LEU A 1 115 ? -5.442 -10.005 -9.973 1.00 92.19 115 LEU A C 1
ATOM 941 O O . LEU A 1 115 ? -4.966 -9.203 -10.774 1.00 92.19 115 LEU A O 1
ATOM 945 N N . SER A 1 116 ? -5.906 -11.200 -10.334 1.00 87.62 116 SER A N 1
ATOM 946 C CA . SER A 1 116 ? -5.913 -11.691 -11.717 1.00 87.62 116 SER A CA 1
ATOM 947 C C . SER A 1 116 ? -7.074 -11.146 -12.552 1.00 87.62 116 SER A C 1
ATOM 949 O O . SER A 1 116 ? -7.036 -11.218 -13.778 1.00 87.62 116 SER A O 1
ATOM 951 N N . VAL A 1 117 ? -8.106 -10.600 -11.902 1.00 87.44 117 VAL A N 1
ATOM 952 C CA . VAL A 1 117 ? -9.325 -10.102 -12.548 1.00 87.44 117 VAL A CA 1
ATOM 953 C C . VAL A 1 117 ? -9.392 -8.586 -12.427 1.00 87.44 117 VAL A C 1
ATOM 955 O O . VAL A 1 117 ? -9.233 -8.033 -11.338 1.00 87.44 117 VAL A O 1
ATOM 958 N N . ASN A 1 118 ? -9.668 -7.917 -13.550 1.00 88.56 118 ASN A N 1
ATOM 959 C CA . ASN A 1 118 ? -10.008 -6.501 -13.539 1.00 88.56 118 ASN A CA 1
ATOM 960 C C . ASN A 1 118 ? -11.416 -6.319 -12.980 1.00 88.56 118 ASN A C 1
ATOM 962 O O . ASN A 1 118 ? -12.405 -6.600 -13.648 1.00 88.56 118 ASN A O 1
ATOM 966 N N . GLU A 1 119 ? -11.506 -5.822 -11.756 1.00 89.88 119 GLU A N 1
ATOM 967 C CA . GLU A 1 119 ? -12.790 -5.547 -11.110 1.00 89.88 119 GLU A CA 1
ATOM 968 C C . GLU A 1 119 ? -13.391 -4.207 -11.559 1.00 89.88 119 GLU A C 1
ATOM 970 O O . GLU A 1 119 ? -14.491 -3.867 -11.142 1.00 89.88 119 GLU A O 1
ATOM 975 N N . HIS A 1 120 ? -12.685 -3.422 -12.384 1.00 88.19 120 HIS A N 1
ATOM 976 C CA . HIS A 1 120 ? -13.113 -2.097 -12.851 1.00 88.19 120 HIS A CA 1
ATOM 977 C C . HIS A 1 120 ? -13.475 -1.128 -11.710 1.00 88.19 120 HIS A C 1
ATOM 979 O O . HIS A 1 120 ? -14.316 -0.251 -11.877 1.00 88.19 120 HIS A O 1
ATOM 985 N N . GLY A 1 121 ? -12.863 -1.296 -10.532 1.00 87.50 121 GLY A N 1
ATOM 986 C CA . GLY A 1 121 ? -13.213 -0.525 -9.335 1.00 87.50 121 GLY A CA 1
ATOM 987 C C . GLY A 1 121 ? -14.587 -0.865 -8.746 1.00 87.50 121 GLY A C 1
ATOM 988 O O . GLY A 1 121 ? -15.052 -0.143 -7.882 1.00 87.50 121 GLY A O 1
ATOM 989 N N . ARG A 1 122 ? -15.238 -1.953 -9.181 1.00 89.94 122 ARG A N 1
ATOM 990 C CA . ARG A 1 122 ? -16.588 -2.376 -8.756 1.00 89.94 122 ARG A CA 1
ATOM 991 C C . ARG A 1 122 ? -16.570 -3.457 -7.680 1.00 89.94 122 ARG A C 1
ATOM 993 O O . ARG A 1 122 ? -17.508 -4.246 -7.559 1.00 89.94 122 ARG A O 1
ATOM 1000 N N . ARG A 1 123 ? -15.478 -3.567 -6.924 1.00 92.06 123 ARG A N 1
ATOM 1001 C CA . ARG A 1 123 ? -15.409 -4.544 -5.840 1.00 92.06 123 ARG A CA 1
ATOM 1002 C C . ARG A 1 123 ? -16.406 -4.163 -4.756 1.00 92.06 123 ARG A C 1
ATOM 1004 O O . ARG A 1 123 ? -16.284 -3.117 -4.127 1.00 92.06 123 ARG A O 1
ATOM 1011 N N . GLN A 1 124 ? -17.321 -5.077 -4.467 1.00 92.25 124 GLN A N 1
ATOM 1012 C CA . GLN A 1 124 ? -18.223 -4.932 -3.339 1.00 92.25 124 GLN A CA 1
ATOM 1013 C C . GLN A 1 124 ? -17.457 -5.077 -2.012 1.00 92.25 124 GLN A C 1
ATOM 1015 O O . GLN A 1 124 ? -16.790 -6.086 -1.763 1.00 92.25 124 GLN A O 1
ATOM 1020 N N . ALA A 1 125 ? -17.568 -4.077 -1.136 1.00 92.62 125 ALA A N 1
ATOM 1021 C CA . ALA A 1 125 ? -16.951 -4.082 0.189 1.00 92.62 125 ALA A CA 1
ATOM 1022 C C . ALA A 1 125 ? -17.809 -4.856 1.207 1.00 92.62 125 ALA A C 1
ATOM 1024 O O . ALA A 1 125 ? -18.439 -4.276 2.083 1.00 92.62 125 ALA A O 1
ATOM 1025 N N . LEU A 1 126 ? -17.831 -6.188 1.092 1.00 91.94 126 LEU A N 1
ATOM 1026 C CA . LEU A 1 126 ? -18.579 -7.073 2.006 1.00 91.94 126 LEU A CA 1
ATOM 1027 C C . LEU A 1 126 ? -18.014 -7.119 3.437 1.00 91.94 126 LEU A C 1
ATOM 1029 O O . LEU A 1 126 ? -18.678 -7.585 4.355 1.00 91.94 126 LEU A O 1
ATOM 1033 N N . LYS A 1 127 ? -16.776 -6.660 3.610 1.00 93.19 127 LYS A N 1
ATOM 1034 C CA . LYS A 1 127 ? -16.067 -6.531 4.885 1.00 93.19 127 LYS A CA 1
ATOM 1035 C C . LYS A 1 127 ? -15.358 -5.174 4.926 1.00 93.19 127 LYS A C 1
ATOM 1037 O O . LYS A 1 127 ? -15.142 -4.595 3.852 1.00 93.19 127 LYS A O 1
ATOM 1042 N N . PRO A 1 128 ? -14.943 -4.676 6.103 1.00 96.06 128 PRO A N 1
ATOM 1043 C CA . PRO A 1 128 ? -14.202 -3.427 6.232 1.00 96.06 128 PRO A CA 1
ATOM 1044 C C . PRO A 1 128 ? -13.033 -3.383 5.246 1.00 96.06 128 PRO A C 1
ATOM 1046 O O . PRO A 1 128 ? -12.170 -4.267 5.223 1.00 96.06 128 PRO A O 1
ATOM 1049 N N . THR A 1 129 ? -13.058 -2.391 4.360 1.00 95.81 129 THR A N 1
ATOM 1050 C CA . THR A 1 129 ? -12.164 -2.317 3.203 1.00 95.81 129 THR A CA 1
ATOM 1051 C C . THR A 1 129 ? -11.680 -0.890 3.015 1.00 95.81 129 THR A C 1
ATOM 1053 O O . THR A 1 129 ? -12.473 0.046 2.986 1.00 95.81 129 THR A O 1
ATOM 1056 N N . ILE A 1 130 ? -10.371 -0.736 2.844 1.00 95.75 130 ILE A N 1
ATOM 1057 C CA . ILE A 1 130 ? -9.745 0.505 2.403 1.00 95.75 130 ILE A CA 1
ATOM 1058 C C . ILE A 1 130 ? -9.500 0.400 0.908 1.00 95.75 130 ILE A C 1
ATOM 1060 O O . ILE A 1 130 ? -8.706 -0.429 0.469 1.00 95.75 130 ILE A O 1
ATOM 1064 N N . PHE A 1 131 ? -10.120 1.281 0.134 1.00 95.38 131 PHE A N 1
ATOM 1065 C CA . PHE A 1 131 ? -9.749 1.482 -1.260 1.00 95.38 131 PHE A CA 1
ATOM 1066 C C . PHE A 1 131 ? -8.660 2.553 -1.342 1.00 95.38 131 PHE A C 1
ATOM 1068 O O . PHE A 1 131 ? -8.889 3.715 -1.018 1.00 95.38 131 PHE A O 1
ATOM 1075 N N . PHE A 1 132 ? -7.455 2.163 -1.761 1.00 95.12 132 PHE A N 1
ATOM 1076 C CA . PHE A 1 132 ? -6.352 3.084 -2.015 1.00 95.12 132 PHE A CA 1
ATOM 1077 C C . PHE A 1 132 ? -6.176 3.269 -3.523 1.00 95.12 132 PHE A C 1
ATOM 1079 O O . PHE A 1 132 ? -5.672 2.396 -4.225 1.00 95.12 132 PHE A O 1
ATOM 1086 N N . MET A 1 133 ? -6.614 4.420 -4.025 1.00 93.19 133 MET A N 1
ATOM 1087 C CA . MET A 1 133 ? -6.734 4.687 -5.460 1.00 93.19 133 MET A CA 1
ATOM 1088 C C . MET A 1 133 ? -5.899 5.907 -5.858 1.00 93.19 133 MET A C 1
ATOM 1090 O O . MET A 1 133 ? -6.458 6.965 -6.123 1.00 93.19 133 MET A O 1
ATOM 1094 N N . PRO A 1 134 ? -4.557 5.833 -5.838 1.00 87.75 134 PRO A N 1
ATOM 1095 C CA . PRO A 1 134 ? -3.723 7.026 -5.958 1.00 87.75 134 PRO A CA 1
ATOM 1096 C C . PRO A 1 134 ? -3.687 7.646 -7.363 1.00 87.75 134 PRO A C 1
ATOM 1098 O O . PRO A 1 134 ? -3.346 8.820 -7.487 1.00 87.75 134 PRO A O 1
ATOM 1101 N N . ARG A 1 135 ? -3.973 6.876 -8.423 1.00 82.62 135 ARG A N 1
ATOM 1102 C CA . ARG A 1 135 ? -4.029 7.368 -9.812 1.00 82.62 135 ARG A CA 1
ATOM 1103 C C . ARG A 1 135 ? -5.156 6.685 -10.581 1.00 82.62 135 ARG A C 1
ATOM 1105 O O . ARG A 1 135 ? -4.912 5.904 -11.498 1.00 82.62 135 ARG A O 1
ATOM 1112 N N . CYS A 1 136 ? -6.387 6.938 -10.154 1.00 81.25 136 CYS A N 1
ATOM 1113 C CA . CYS A 1 136 ? -7.584 6.464 -10.839 1.00 81.25 136 CYS A CA 1
ATOM 1114 C C . CYS A 1 136 ? -8.299 7.616 -11.548 1.00 81.25 136 CYS A C 1
ATOM 1116 O O . CYS A 1 136 ? -8.278 8.754 -11.083 1.00 81.25 136 CYS A O 1
ATOM 1118 N N . GLU A 1 137 ? -8.939 7.306 -12.672 1.00 80.81 137 GLU A N 1
ATOM 1119 C CA . GLU A 1 137 ? -9.887 8.214 -13.317 1.00 80.81 137 GLU A CA 1
ATOM 1120 C C . GLU A 1 137 ? -11.138 8.376 -12.446 1.00 80.81 137 GLU A C 1
ATOM 1122 O O . GLU A 1 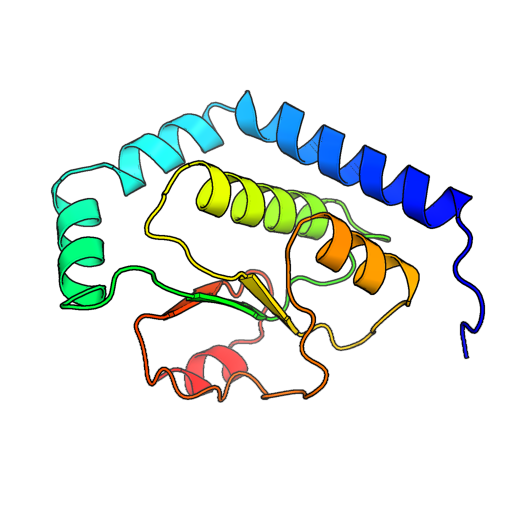137 ? -11.504 7.455 -11.711 1.00 80.81 137 GLU A O 1
ATOM 1127 N N . ALA A 1 138 ? -11.813 9.526 -12.556 1.00 79.38 138 ALA A N 1
ATOM 1128 C CA . ALA A 1 138 ? -13.009 9.849 -11.771 1.00 79.38 138 ALA A CA 1
ATOM 1129 C C . ALA A 1 138 ? -14.072 8.733 -11.828 1.00 79.38 138 ALA A C 1
ATOM 1131 O O . ALA A 1 138 ? -14.600 8.332 -10.796 1.00 79.38 138 ALA A O 1
ATOM 1132 N N . VAL A 1 139 ? -14.270 8.143 -13.013 1.00 78.69 139 VAL A N 1
ATOM 1133 C CA . VAL A 1 139 ? -15.233 7.056 -13.259 1.00 78.69 139 VAL A CA 1
ATOM 1134 C C . VAL A 1 139 ? -15.008 5.810 -12.392 1.00 78.69 139 VAL A C 1
ATOM 1136 O O . VAL A 1 139 ? -15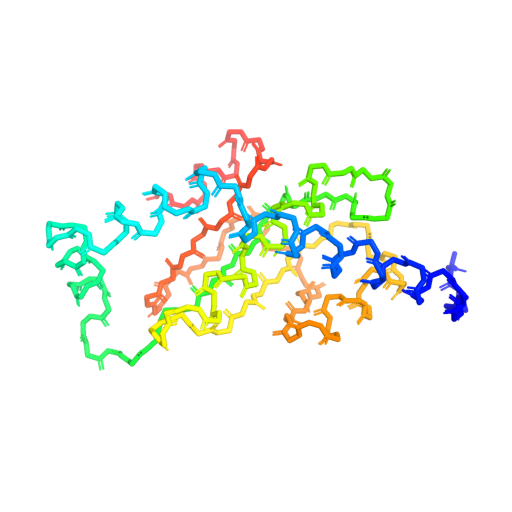.938 5.047 -12.147 1.00 78.69 139 VAL A O 1
ATOM 1139 N N . LEU A 1 140 ? -13.783 5.567 -11.913 1.00 81.94 140 LEU A N 1
ATOM 1140 C CA . LEU A 1 140 ? -13.515 4.442 -11.014 1.00 81.94 140 LEU A CA 1
ATOM 1141 C C . LEU A 1 140 ? -13.971 4.725 -9.580 1.00 81.94 140 LEU A C 1
ATOM 1143 O O . LEU A 1 140 ? -14.274 3.774 -8.867 1.00 81.94 140 LEU A O 1
ATOM 1147 N N . TYR A 1 141 ? -14.033 5.992 -9.160 1.00 83.12 141 TYR A N 1
ATOM 1148 C CA . TYR A 1 141 ? -14.563 6.364 -7.846 1.00 83.12 141 TYR A CA 1
ATOM 1149 C C . TYR A 1 141 ? -16.087 6.260 -7.807 1.00 83.12 141 TYR A C 1
ATOM 1151 O O . TYR A 1 141 ? -16.622 5.844 -6.785 1.00 83.12 141 TYR A O 1
ATOM 1159 N N . ASP A 1 142 ? -16.769 6.545 -8.922 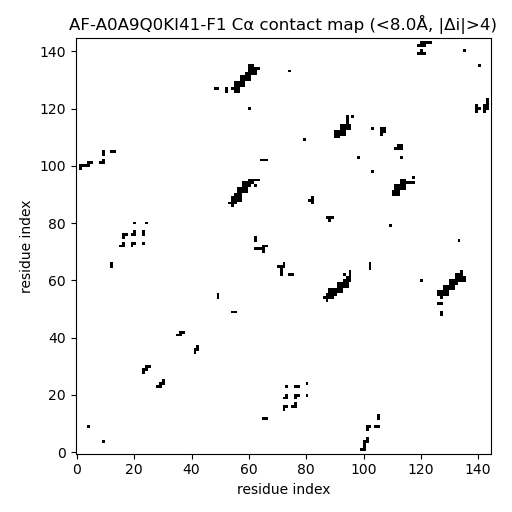1.00 85.44 142 ASP A N 1
ATOM 1160 C CA . ASP A 1 142 ? -18.226 6.382 -9.032 1.00 85.44 142 ASP A CA 1
ATOM 1161 C C . ASP A 1 142 ? -18.664 4.933 -8.776 1.00 85.44 142 ASP A C 1
ATOM 1163 O O . ASP A 1 142 ? -19.744 4.690 -8.256 1.00 85.44 142 ASP A O 1
ATOM 1167 N N . ASN A 1 143 ? -17.807 3.955 -9.087 1.00 85.12 143 ASN A N 1
ATOM 1168 C CA . ASN A 1 143 ? -18.080 2.537 -8.838 1.00 85.12 143 ASN A CA 1
ATOM 1169 C C . ASN A 1 143 ? -17.982 2.131 -7.351 1.00 85.12 143 ASN A C 1
ATOM 1171 O O . ASN A 1 143 ? -18.278 0.979 -7.027 1.00 85.12 143 ASN A O 1
ATOM 1175 N N . LEU A 1 144 ? -17.534 3.036 -6.469 1.00 80.12 144 LEU A N 1
ATOM 1176 C CA . LEU A 1 144 ? -17.433 2.819 -5.021 1.00 80.12 144 LEU A CA 1
ATOM 1177 C C . LEU A 1 144 ? -18.539 3.516 -4.210 1.00 80.12 144 LEU A C 1
ATOM 1179 O O . LEU A 1 144 ? -18.547 3.373 -2.984 1.00 80.12 144 LEU A O 1
ATOM 1183 N N . LEU A 1 145 ? -19.419 4.278 -4.870 1.00 72.69 145 LEU A N 1
ATOM 1184 C CA . LEU A 1 145 ? -20.572 4.970 -4.281 1.00 72.69 145 LEU A CA 1
ATOM 1185 C C . LEU A 1 145 ? -21.852 4.143 -4.453 1.00 72.69 145 LEU A C 1
ATOM 1187 O O . LEU A 1 145 ? -22.680 4.183 -3.516 1.00 72.69 145 LEU A O 1
#

pLDDT: mean 91.58, std 9.58, range [42.69, 98.62]

Nearest PDB structures (foldseek):
  8cbk-assembly1_E  TM=2.588E-01  e=1.760E-02  Homo sapiens
  5fl7-assembly1_G  TM=2.574E-01  e=6.820E-01  Yarrowia lipolytica
  6jak-assembly2_D  TM=2.697E-01  e=1.629E+00  Escherichia coli
  3b5i-assembly1_A  TM=2.194E-01  e=2.592E+00  Arabidopsis thaliana
  3fks-assembly1_G  TM=2.469E-01  e=6.562E+00  Saccharomyces cerevisiae

Sequence (145 aa):
MDLETDPKKESKLMQKILMCIRNLKKTEFYHTFLNQIQAPQIKDHFSRVLGSESKMQMVIYGIGSIESYEPPRLQLSLAILIKRKFEWIGDIMIFYLVLATTETRVFEAFGCHVLSVNEHGRRQALKPTIFFMPRCEAVLYDNLL

Solvent-accessible surface area (backbone atoms only — not comparable to full-atom values): 8224 Å² total; per-residue (Å²): 131,84,85,69,69,55,68,68,58,39,52,53,49,50,51,52,37,54,48,36,37,59,51,45,70,71,35,67,66,47,54,53,50,51,53,54,55,62,32,66,74,49,37,51,49,52,53,60,60,37,59,90,54,78,48,27,35,35,41,33,39,37,57,68,60,52,84,83,39,64,68,28,26,45,53,52,27,48,54,52,49,46,41,74,73,34,82,46,40,45,58,38,37,36,43,61,96,76,76,46,61,43,58,52,52,49,41,43,76,71,66,31,45,76,47,92,63,89,58,75,51,53,70,79,73,90,54,42,63,43,79,47,58,86,56,58,62,73,75,40,56,62,46,71,111

InterPro domains:
  IPR012942 SRR1-like domain [PF07985] (44-145)
  IPR040044 SRR1-like protein [PTHR28626] (5-145)